Protein AF-C6PSC8-F1 (afdb_monomer)

Sequence (158 aa):
MHLFGEDKIKEGNRRIERVVILPGDALTMGLYKRTLDSLGVGEQMVLPFTEQGIELLMELGNRNIKEEAIKYLYGNDYGKTDWKYADYTIENGKQAIVLINNDGEKIVKIRQDQQVNQYNYSRKSSIAIICLENQKRTFEKEFPEIEIAIIPDEFIWK

Secondary structure (DSSP, 8-state):
-----------------PEEEEEE-HHHHHHHHHT----S-SEEEEEESSHHHHHHHHHHHHS-HHHHHHHHHHTT--B--SSTT-SEEEGGGEEEEE-TT-BHHHHHHHHHHHHHHHHTT-----EEEEEEGGGHHHHHHH-TTSEEEEE-GGGS--

Nearest PDB structures (foldseek):
  4k9z-assembly1_A  TM=5.307E-01  e=4.248E+00  Phocaeicola vulgatus ATCC 8482
  4rih-assembly1_B  TM=4.155E-01  e=4.248E+00  Streptomyces cyanogenus

Radius of gyration: 18.27 Å; Cα contacts (8 Å, |Δi|>4): 211; chains: 1; bounding box: 69×35×40 Å

pLDDT: mean 78.91, std 16.44, range [30.16, 96.44]

Solvent-accessible surface area (backbone atoms only — not comparable to full-atom values): 9365 Å² total; per-residue (Å²): 131,91,76,86,77,78,82,73,75,74,83,66,82,76,67,50,79,43,74,46,77,50,70,36,55,75,65,55,49,53,50,46,68,75,69,58,70,69,86,72,50,68,36,30,33,60,38,50,77,43,71,71,35,51,51,52,52,51,48,59,73,77,40,64,59,63,61,53,53,50,34,72,76,46,54,80,57,62,45,79,47,94,46,98,74,36,72,24,19,35,77,94,76,25,31,32,31,71,43,71,64,48,36,43,40,50,53,40,51,51,54,52,50,51,53,52,31,64,75,66,71,53,90,68,65,56,45,32,40,34,28,32,51,87,46,44,71,57,48,48,72,76,38,74,81,46,50,75,48,72,43,62,68,61,67,78,78,106

Mean predicted aligned error: 9.23 Å

Foldseek 3Di:
DDDDDPPPPPPPVPQAQDEAEAEDDPVVLVVCLVVQDAPRYNFYFYFYPDPVRVLLVVL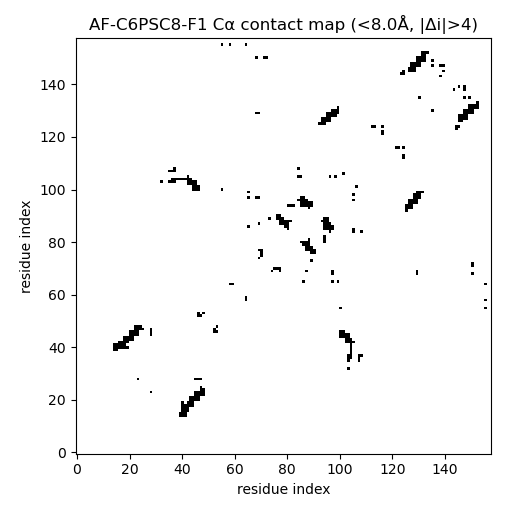VVVDVLVVVQCCVVQNPQWADAPDPLAPIQHPPRAGEHECARPGSNSVNVLVVQVVVCVVVVPQAHSYEYEYAPVCVVVCCVVPVRHHYHYDHPCSSVD

Organism: NCBI:txid536227

Structure (mmCIF, N/CA/C/O backbone):
data_AF-C6PSC8-F1
#
_entry.id   AF-C6PSC8-F1
#
loop_
_atom_site.group_PDB
_atom_site.id
_atom_site.type_symbol
_atom_site.label_atom_id
_atom_site.label_alt_id
_atom_site.label_comp_id
_atom_site.label_asym_id
_atom_site.label_entity_id
_atom_site.label_seq_id
_atom_site.pdbx_PDB_ins_code
_atom_site.Cartn_x
_atom_site.Cartn_y
_atom_site.Cartn_z
_atom_site.occupancy
_atom_site.B_iso_or_equiv
_atom_site.auth_seq_id
_atom_site.auth_comp_id
_atom_site.auth_asym_id
_atom_site.auth_atom_id
_atom_site.pdbx_PDB_model_num
ATOM 1 N N . MET A 1 1 ? -54.538 7.468 -17.444 1.00 36.00 1 MET A N 1
ATOM 2 C CA . MET A 1 1 ? -53.683 6.389 -17.978 1.00 36.00 1 MET A CA 1
ATOM 3 C C . MET A 1 1 ? -52.283 6.976 -18.120 1.00 36.00 1 MET A C 1
ATOM 5 O O . MET A 1 1 ? -52.137 7.959 -18.833 1.00 36.00 1 MET A O 1
ATOM 9 N N . HIS A 1 2 ? -51.352 6.494 -17.289 1.00 30.16 2 HIS A N 1
ATOM 10 C CA . HIS A 1 2 ? -49.978 6.982 -17.058 1.00 30.16 2 HIS A CA 1
ATOM 11 C C . HIS A 1 2 ? -49.230 7.315 -18.364 1.00 30.16 2 HIS A C 1
ATOM 13 O O . HIS A 1 2 ? -49.227 6.496 -19.274 1.00 30.16 2 HIS A O 1
ATOM 19 N N . LEU A 1 3 ? -48.810 8.564 -18.602 1.00 31.78 3 LEU A N 1
ATOM 20 C CA . LEU A 1 3 ? -47.610 9.274 -18.112 1.00 31.78 3 LEU A CA 1
ATOM 21 C C . LEU A 1 3 ? -46.291 8.558 -18.437 1.00 31.78 3 LEU A C 1
ATOM 23 O O . LEU A 1 3 ? -45.917 7.579 -17.798 1.00 31.78 3 LEU A O 1
ATOM 27 N N . PHE A 1 4 ? -45.624 9.124 -19.446 1.00 34.75 4 PHE A N 1
ATOM 28 C CA . PHE A 1 4 ? -44.255 8.889 -19.881 1.00 34.75 4 PHE A CA 1
ATOM 29 C C . PHE A 1 4 ? -43.305 8.838 -18.683 1.00 34.75 4 PHE A C 1
ATOM 31 O O . PHE A 1 4 ? -43.203 9.797 -17.918 1.00 34.75 4 PHE A O 1
ATOM 38 N N . GLY A 1 5 ? -42.643 7.693 -18.522 1.00 32.25 5 GLY A N 1
ATOM 39 C CA . GLY A 1 5 ? -41.593 7.508 -17.536 1.00 32.25 5 GLY A CA 1
ATOM 40 C C . GLY A 1 5 ? -40.399 8.371 -17.907 1.00 32.25 5 GLY A C 1
ATOM 41 O O . GLY A 1 5 ? -39.811 8.204 -18.971 1.00 32.25 5 GLY A O 1
ATOM 42 N N . GLU A 1 6 ? -40.082 9.307 -17.022 1.00 33.72 6 GLU A N 1
ATOM 43 C CA . GLU A 1 6 ? -38.819 10.022 -16.997 1.00 33.72 6 GLU A CA 1
ATOM 44 C C . GLU A 1 6 ? -37.674 9.003 -16.996 1.00 33.72 6 GLU A C 1
ATOM 46 O O . GLU A 1 6 ? -37.459 8.294 -16.006 1.00 33.72 6 GLU A O 1
ATOM 51 N N . ASP A 1 7 ? -36.911 8.957 -18.086 1.00 34.53 7 ASP A N 1
ATOM 52 C CA . ASP A 1 7 ? -35.555 8.428 -18.064 1.00 34.53 7 ASP A CA 1
ATOM 53 C C . ASP A 1 7 ? -34.732 9.330 -17.142 1.00 34.53 7 ASP A C 1
ATOM 55 O O . ASP A 1 7 ? -34.093 10.300 -17.556 1.00 34.53 7 ASP A O 1
ATOM 59 N N . LYS A 1 8 ? -34.765 9.025 -15.842 1.00 36.47 8 LYS A N 1
ATOM 60 C CA . LYS A 1 8 ? -33.776 9.520 -14.894 1.00 36.47 8 LYS A CA 1
ATOM 61 C C . LYS A 1 8 ? -32.442 8.918 -15.302 1.00 36.47 8 LYS A C 1
ATOM 63 O O . LYS A 1 8 ? -32.053 7.852 -14.824 1.00 36.47 8 LYS A O 1
ATOM 68 N N . ILE A 1 9 ? -31.733 9.632 -16.170 1.00 40.47 9 ILE A N 1
ATOM 69 C CA . ILE A 1 9 ? -30.284 9.549 -16.278 1.00 40.47 9 ILE A CA 1
ATOM 70 C C . ILE A 1 9 ? -29.780 9.790 -14.858 1.00 40.47 9 ILE A C 1
ATOM 72 O O . ILE A 1 9 ? -29.734 10.919 -14.373 1.00 40.47 9 ILE A O 1
ATOM 76 N N . LYS A 1 10 ? -29.479 8.707 -14.137 1.00 37.16 10 LYS A N 1
ATOM 77 C CA . LYS A 1 10 ? -28.677 8.800 -12.928 1.00 37.16 10 LYS A CA 1
ATOM 78 C C . LYS A 1 10 ? -27.360 9.396 -13.400 1.00 37.16 10 LYS A C 1
ATOM 80 O O . LYS A 1 10 ? -26.583 8.706 -14.058 1.00 37.16 10 LYS A O 1
ATOM 85 N N . GLU A 1 11 ? -27.126 10.665 -13.080 1.00 36.97 11 GLU A N 1
ATOM 86 C CA . GLU A 1 11 ? -25.790 11.247 -13.010 1.00 36.97 11 GLU A CA 1
ATOM 87 C C . GLU A 1 11 ? -25.020 10.463 -11.944 1.00 36.97 11 GLU A C 1
ATOM 89 O O . GLU A 1 11 ? -24.861 10.857 -10.791 1.00 36.97 11 GLU A O 1
ATOM 94 N N . GLY A 1 12 ? -24.605 9.255 -12.323 1.00 37.66 12 GLY A N 1
ATOM 95 C CA . GLY A 1 12 ? -23.582 8.516 -11.631 1.00 37.66 12 GLY A CA 1
ATOM 96 C C . GLY A 1 12 ? -22.352 9.388 -11.723 1.00 37.66 12 GLY A C 1
ATOM 97 O O . GLY A 1 12 ? -21.836 9.606 -12.814 1.00 37.66 12 GLY A O 1
ATOM 98 N N . ASN A 1 13 ? -21.966 9.930 -10.576 1.00 41.84 13 ASN A N 1
ATOM 99 C CA . ASN A 1 13 ? -20.706 10.585 -10.285 1.00 41.84 13 ASN A CA 1
ATOM 100 C C . ASN A 1 13 ? -19.564 9.814 -10.978 1.00 41.84 13 ASN A C 1
ATOM 102 O O . ASN A 1 13 ? -19.017 8.870 -10.408 1.00 41.84 13 ASN A O 1
ATOM 106 N N . ARG A 1 14 ? -19.272 10.143 -12.246 1.00 40.81 14 ARG A N 1
ATOM 107 C CA . ARG A 1 14 ? -18.224 9.509 -13.052 1.00 40.81 14 ARG A CA 1
ATOM 108 C C . ARG A 1 14 ? -16.904 10.028 -12.512 1.00 40.81 14 ARG A C 1
ATOM 110 O O . ARG A 1 14 ? -16.305 10.945 -13.071 1.00 40.81 14 ARG A O 1
ATOM 117 N N . ARG A 1 15 ? -16.481 9.468 -11.376 1.00 50.44 15 ARG A N 1
ATOM 118 C CA . ARG A 1 15 ? -15.101 9.578 -10.928 1.00 50.44 15 ARG A CA 1
ATOM 119 C C . ARG A 1 15 ? -14.237 9.115 -12.083 1.00 50.44 15 ARG A C 1
ATOM 121 O O . ARG A 1 15 ? -14.505 8.108 -12.730 1.00 50.44 15 ARG A O 1
ATOM 128 N N . ILE A 1 16 ? -13.249 9.932 -12.374 1.00 48.44 16 ILE A N 1
ATOM 129 C CA . ILE A 1 16 ? -12.281 9.678 -13.412 1.00 48.44 16 ILE A CA 1
ATOM 130 C C . ILE A 1 16 ? -11.481 8.440 -12.966 1.00 48.44 16 ILE A C 1
ATOM 132 O O . ILE A 1 16 ? -10.579 8.555 -12.143 1.00 48.44 16 ILE A O 1
ATOM 136 N N . GLU A 1 17 ? -11.811 7.256 -13.493 1.00 59.88 17 GLU A N 1
ATOM 137 C CA . GLU A 1 17 ? -11.036 6.005 -13.346 1.00 59.88 17 GLU A CA 1
ATOM 138 C C . GLU A 1 17 ? -9.733 6.070 -14.165 1.00 59.88 17 GLU A C 1
ATOM 140 O O . GLU A 1 17 ? -9.394 5.169 -14.925 1.00 59.88 17 GLU A O 1
ATOM 145 N N . ARG A 1 18 ? -9.019 7.196 -14.107 1.00 63.19 18 ARG A N 1
ATOM 146 C CA . ARG A 1 18 ? -7.735 7.336 -14.794 1.00 63.19 18 ARG A CA 1
ATOM 147 C C . ARG A 1 18 ? -6.633 6.879 -13.857 1.00 63.19 18 ARG A C 1
ATOM 149 O O . ARG A 1 18 ? -6.660 7.176 -12.665 1.00 63.19 18 ARG A O 1
ATOM 156 N N . VAL A 1 19 ? -5.665 6.192 -14.438 1.00 72.62 19 VAL A N 1
ATOM 157 C CA . VAL A 1 19 ? -4.367 5.937 -13.831 1.00 72.62 19 VAL A CA 1
ATOM 158 C C . VAL A 1 19 ? -3.424 7.021 -14.341 1.00 72.62 19 VAL A C 1
ATOM 160 O O . VAL A 1 19 ? -3.310 7.215 -15.553 1.00 72.62 19 VAL A O 1
ATOM 163 N N . VAL A 1 20 ? -2.779 7.758 -13.440 1.00 70.25 20 VAL A N 1
ATOM 164 C CA . VAL A 1 20 ? -1.724 8.716 -13.804 1.00 70.25 20 VAL A CA 1
ATOM 165 C C . VAL A 1 20 ? -0.379 8.088 -13.479 1.00 70.25 20 VAL A C 1
ATOM 167 O O . VAL A 1 20 ? -0.157 7.666 -12.348 1.00 70.25 20 VAL A O 1
ATOM 170 N N . ILE A 1 21 ? 0.516 8.039 -14.465 1.00 71.12 21 ILE A N 1
ATOM 171 C CA . ILE A 1 21 ? 1.881 7.537 -14.299 1.00 71.12 21 ILE A CA 1
ATOM 172 C C . ILE A 1 21 ? 2.826 8.724 -14.438 1.00 71.12 21 ILE A C 1
ATOM 174 O O . ILE A 1 21 ? 2.813 9.408 -15.463 1.00 71.12 21 ILE A O 1
ATOM 178 N N . LEU A 1 22 ? 3.632 8.970 -13.408 1.00 70.62 22 LEU A N 1
ATOM 179 C CA . LEU A 1 22 ? 4.630 10.039 -13.389 1.00 70.62 22 LEU A CA 1
ATOM 180 C C . LEU A 1 22 ? 6.041 9.434 -13.470 1.00 70.62 22 LEU A C 1
ATOM 182 O O . LEU A 1 22 ? 6.605 9.098 -12.425 1.00 70.62 22 LEU A O 1
ATOM 186 N N . PRO A 1 23 ? 6.607 9.276 -14.683 1.00 68.06 23 PRO A N 1
ATOM 187 C CA . PRO A 1 23 ? 7.995 8.873 -14.860 1.00 68.06 23 PRO A CA 1
ATOM 188 C C . PRO A 1 23 ? 8.927 10.053 -14.558 1.00 68.06 23 PRO A C 1
ATOM 190 O O . PRO A 1 23 ? 8.756 11.146 -15.100 1.00 68.06 23 PRO A O 1
ATOM 193 N N . GLY A 1 24 ? 9.926 9.846 -13.702 1.00 69.25 24 GLY A N 1
ATOM 194 C CA . GLY A 1 24 ? 10.895 10.887 -13.361 1.00 69.25 24 GLY A CA 1
ATOM 195 C C . GLY A 1 24 ? 12.180 10.338 -12.755 1.00 69.25 24 GLY A C 1
ATOM 196 O O . GLY A 1 24 ? 12.266 9.158 -12.411 1.00 69.25 24 GLY A O 1
ATOM 197 N N . ASP A 1 25 ? 13.184 11.204 -12.630 1.00 74.69 25 ASP A N 1
ATOM 198 C CA . ASP A 1 25 ? 14.399 10.896 -11.879 1.00 74.69 25 ASP A CA 1
ATOM 199 C C . ASP A 1 25 ? 14.145 10.930 -10.359 1.00 74.69 25 ASP A C 1
ATOM 201 O O . ASP A 1 25 ? 13.085 11.349 -9.880 1.00 74.69 25 ASP A O 1
ATOM 205 N N . ALA A 1 26 ? 15.132 10.496 -9.571 1.00 71.12 26 ALA A N 1
ATOM 206 C CA . ALA A 1 26 ? 15.010 10.427 -8.116 1.00 71.12 26 ALA A CA 1
ATOM 207 C C . ALA A 1 26 ? 14.675 11.784 -7.461 1.00 71.12 26 ALA A C 1
ATOM 209 O O . ALA A 1 26 ? 13.990 11.822 -6.434 1.00 71.12 26 ALA A O 1
ATOM 210 N N . LEU A 1 27 ? 15.126 12.900 -8.044 1.00 75.62 27 LEU A N 1
ATOM 211 C CA . LEU A 1 27 ? 14.879 14.243 -7.526 1.00 75.62 27 LEU A CA 1
ATOM 212 C C . LEU A 1 27 ? 13.444 14.685 -7.825 1.00 75.62 27 LEU A C 1
ATOM 214 O O . LEU A 1 27 ? 12.759 15.170 -6.920 1.00 75.62 27 LEU A O 1
ATOM 218 N N . THR A 1 28 ? 12.964 14.462 -9.049 1.00 70.38 28 THR A N 1
ATOM 219 C CA . THR A 1 28 ? 11.571 14.699 -9.444 1.00 70.38 28 THR A CA 1
ATOM 220 C C . THR A 1 28 ? 10.620 13.856 -8.599 1.00 70.38 28 THR A C 1
ATOM 222 O O . THR A 1 28 ? 9.687 14.394 -8.002 1.00 70.38 28 THR A O 1
ATOM 225 N N . MET A 1 29 ? 10.895 12.560 -8.446 1.00 72.12 29 MET A N 1
ATOM 226 C CA . MET A 1 29 ? 10.096 11.671 -7.598 1.00 72.12 29 MET A CA 1
ATOM 227 C C . MET A 1 29 ? 10.104 12.112 -6.129 1.00 72.12 29 MET A C 1
ATOM 229 O O . MET A 1 29 ? 9.066 12.093 -5.466 1.00 72.12 29 MET A O 1
ATOM 233 N N . GLY A 1 30 ? 11.259 12.542 -5.612 1.00 72.19 30 GLY A N 1
ATOM 234 C CA . GLY A 1 30 ? 11.383 13.072 -4.255 1.00 72.19 30 GLY A CA 1
ATOM 235 C C . GLY A 1 30 ? 10.584 14.361 -4.043 1.00 72.19 30 GLY A C 1
ATOM 236 O O . GLY A 1 30 ? 9.970 14.540 -2.990 1.00 72.19 30 GLY A O 1
ATOM 237 N N . LEU A 1 31 ? 10.547 15.249 -5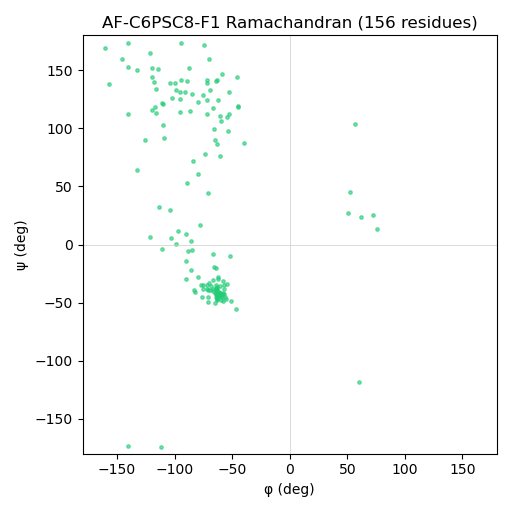.040 1.00 72.19 31 LEU A N 1
ATOM 238 C CA . LEU A 1 31 ? 9.717 16.451 -5.005 1.00 72.19 31 LEU A CA 1
ATOM 239 C C . LEU A 1 31 ? 8.229 16.089 -4.989 1.00 72.19 31 LEU A C 1
ATOM 241 O O . LEU A 1 31 ? 7.530 16.520 -4.075 1.00 72.19 31 LEU A O 1
ATOM 245 N N . TYR A 1 32 ? 7.791 15.224 -5.909 1.00 70.75 32 TYR A N 1
ATOM 246 C CA . TYR A 1 32 ? 6.403 14.765 -5.982 1.00 70.75 32 TYR A CA 1
ATOM 247 C C . TYR A 1 32 ? 5.929 14.121 -4.684 1.00 70.75 32 TYR A C 1
ATOM 249 O O . TYR A 1 32 ? 4.833 14.427 -4.238 1.00 70.75 32 TYR A O 1
ATOM 257 N N . LYS A 1 33 ? 6.742 13.278 -4.034 1.00 70.75 33 LYS A N 1
ATOM 258 C CA . LYS A 1 33 ? 6.370 12.648 -2.753 1.00 70.75 33 LYS A CA 1
ATOM 259 C C . LYS A 1 33 ? 6.175 13.660 -1.616 1.00 70.75 33 LYS A C 1
ATOM 261 O O . LYS A 1 33 ? 5.318 13.446 -0.752 1.00 70.75 33 LYS A O 1
ATOM 266 N N . ARG A 1 34 ? 6.961 14.745 -1.603 1.00 73.38 34 ARG A N 1
ATOM 267 C CA . ARG A 1 34 ? 6.872 15.816 -0.590 1.00 73.38 34 ARG A CA 1
ATOM 268 C C . ARG A 1 34 ? 5.677 16.733 -0.812 1.00 73.38 34 ARG A C 1
ATOM 270 O O . ARG A 1 34 ? 5.059 17.144 0.160 1.00 73.38 34 ARG A O 1
ATOM 277 N N . THR A 1 35 ? 5.360 17.039 -2.065 1.00 77.50 35 THR A N 1
ATOM 278 C CA . THR A 1 35 ? 4.231 17.898 -2.455 1.00 77.50 35 THR A CA 1
ATOM 279 C C . THR A 1 35 ? 3.063 17.069 -2.989 1.00 77.50 35 THR A C 1
ATOM 281 O O . THR A 1 35 ? 2.368 17.494 -3.908 1.00 77.50 35 THR A O 1
ATOM 284 N N . LEU A 1 36 ? 2.926 15.833 -2.502 1.00 81.94 36 LEU A N 1
ATOM 285 C CA . LEU A 1 36 ? 1.965 14.881 -3.036 1.00 81.94 36 LEU A CA 1
ATOM 286 C C . LEU A 1 36 ? 0.557 15.310 -2.634 1.00 81.94 36 LEU A C 1
ATOM 288 O O . LEU A 1 36 ? 0.202 15.219 -1.459 1.00 81.94 36 LEU A O 1
ATOM 292 N N . ASP A 1 37 ? -0.224 15.719 -3.626 1.00 81.88 37 ASP A N 1
ATOM 293 C CA . ASP A 1 37 ? -1.633 16.063 -3.488 1.00 81.88 37 ASP A CA 1
ATOM 294 C C . ASP A 1 37 ? -2.507 15.077 -4.266 1.00 81.88 37 ASP A C 1
ATOM 296 O O . ASP A 1 37 ? -2.096 14.509 -5.278 1.00 81.88 37 ASP A O 1
ATOM 300 N N . SER A 1 38 ? -3.730 14.882 -3.772 1.00 81.75 38 SER A N 1
ATOM 301 C CA . SER A 1 38 ? -4.750 14.048 -4.413 1.00 81.75 38 SER A CA 1
ATOM 302 C C . SER A 1 38 ? -5.277 14.761 -5.659 1.00 81.75 38 SER A C 1
ATOM 304 O O . SER A 1 38 ? -5.779 15.882 -5.568 1.00 81.75 38 SER A O 1
ATOM 306 N N . LEU A 1 39 ? -5.200 14.099 -6.811 1.00 81.31 39 LEU A N 1
ATOM 307 C CA . LEU A 1 39 ? -5.772 14.546 -8.083 1.00 81.31 39 LEU A CA 1
ATOM 308 C C . LEU A 1 39 ? -7.226 14.078 -8.264 1.00 81.31 39 LEU A C 1
ATOM 310 O O . LEU A 1 39 ? -7.890 14.455 -9.231 1.00 81.31 39 LEU A O 1
ATOM 314 N N . GLY A 1 40 ? -7.736 13.261 -7.339 1.00 77.81 40 GLY A N 1
ATOM 315 C CA . GLY A 1 40 ? -9.081 12.697 -7.396 1.00 77.81 40 GLY A CA 1
ATOM 316 C C . GLY A 1 40 ? -9.227 11.606 -8.456 1.00 77.81 40 GLY A C 1
ATOM 317 O O . GLY A 1 40 ? -10.337 11.391 -8.953 1.00 77.81 40 GLY A O 1
ATOM 318 N N . VAL A 1 41 ? -8.123 10.945 -8.808 1.00 78.81 41 VAL A N 1
ATOM 319 C CA . VAL A 1 41 ? -8.088 9.852 -9.786 1.00 78.81 41 VAL A CA 1
ATOM 320 C C . VAL A 1 41 ? -8.187 8.485 -9.101 1.00 78.81 41 VAL A C 1
ATOM 322 O O . VAL A 1 41 ? -8.221 8.398 -7.872 1.00 78.81 41 VAL A O 1
ATOM 325 N N . GLY A 1 42 ? -8.306 7.416 -9.892 1.00 77.44 42 GLY A N 1
ATOM 326 C CA . GLY A 1 42 ? -8.384 6.055 -9.356 1.00 77.44 42 GLY A CA 1
ATOM 327 C C . GLY A 1 42 ? -7.064 5.596 -8.742 1.00 77.44 42 GLY A C 1
ATOM 328 O O . GLY A 1 42 ? -7.070 4.956 -7.697 1.00 77.44 42 GLY A O 1
ATOM 329 N N . GLU A 1 43 ? -5.952 5.955 -9.384 1.00 80.81 43 GLU A N 1
ATOM 330 C CA . GLU A 1 43 ? -4.603 5.568 -8.977 1.00 80.81 43 GLU A CA 1
ATOM 331 C C . GLU A 1 43 ? -3.574 6.564 -9.534 1.00 80.81 43 GLU A C 1
ATOM 333 O O . GLU A 1 43 ? -3.667 7.003 -10.688 1.00 80.81 43 GLU A O 1
ATOM 338 N N . GLN A 1 44 ? -2.585 6.928 -8.718 1.00 85.00 44 GLN A N 1
ATOM 339 C CA . GLN A 1 44 ? -1.508 7.849 -9.089 1.00 85.00 44 GLN A CA 1
ATOM 340 C C . GLN A 1 44 ? -0.152 7.190 -8.839 1.00 85.00 44 GLN A C 1
ATOM 342 O O . GLN A 1 44 ? 0.429 7.310 -7.765 1.00 85.00 44 GLN A O 1
ATOM 347 N N . MET A 1 45 ? 0.381 6.494 -9.838 1.00 80.69 45 MET A N 1
ATOM 348 C CA . MET A 1 45 ? 1.652 5.786 -9.708 1.00 80.69 45 MET A CA 1
ATOM 349 C C . MET A 1 45 ? 2.834 6.714 -9.971 1.00 80.69 45 MET A C 1
ATOM 351 O O . MET A 1 45 ? 2.915 7.391 -11.000 1.00 80.69 45 MET A O 1
ATOM 355 N N . VAL A 1 46 ? 3.792 6.698 -9.048 1.00 75.00 46 VAL A N 1
ATOM 356 C CA . VAL A 1 46 ? 5.077 7.385 -9.199 1.00 75.00 46 VAL A CA 1
ATOM 357 C C . VAL A 1 46 ? 6.153 6.322 -9.368 1.00 75.00 46 VAL A C 1
ATOM 359 O O . VAL A 1 46 ? 6.556 5.678 -8.397 1.00 75.00 46 VAL A O 1
ATOM 362 N N . LEU A 1 47 ? 6.602 6.134 -10.607 1.00 74.19 47 LEU A N 1
ATOM 363 C CA . LEU A 1 47 ? 7.551 5.090 -10.985 1.00 74.19 47 LEU A CA 1
ATOM 364 C C . LEU A 1 47 ? 8.839 5.722 -11.525 1.00 74.19 47 LEU A C 1
ATOM 366 O O . LEU A 1 47 ? 8.772 6.714 -12.254 1.00 74.19 47 LEU A O 1
ATOM 370 N N . PRO A 1 48 ? 10.018 5.172 -11.189 1.00 68.75 48 PRO A N 1
ATOM 371 C CA . PRO A 1 48 ? 11.251 5.614 -11.821 1.00 68.75 48 PRO A CA 1
ATOM 372 C C . PRO A 1 48 ? 11.199 5.276 -13.314 1.00 68.75 48 PRO A C 1
ATOM 374 O O . PRO A 1 48 ? 10.736 4.199 -13.689 1.00 68.75 48 PRO A O 1
ATOM 377 N N . PHE A 1 49 ? 11.691 6.170 -14.177 1.00 75.56 49 PHE A N 1
ATOM 378 C CA . PHE A 1 49 ? 11.814 5.873 -15.611 1.00 75.56 49 PHE A CA 1
ATOM 379 C C . PHE A 1 49 ? 13.064 5.030 -15.891 1.00 75.56 49 PHE A C 1
ATOM 381 O O . PHE A 1 49 ? 14.003 5.453 -16.562 1.00 75.56 49 PHE A O 1
ATOM 388 N N . THR A 1 50 ? 13.091 3.847 -15.290 1.00 78.50 50 THR A N 1
ATOM 389 C CA . THR A 1 50 ? 14.130 2.825 -15.426 1.00 78.50 50 THR A CA 1
ATOM 390 C C . THR A 1 50 ? 13.499 1.540 -15.951 1.00 78.50 50 THR A C 1
ATOM 392 O O . THR A 1 50 ? 12.281 1.383 -15.892 1.00 78.50 50 THR A O 1
ATOM 395 N N . GLU A 1 51 ? 14.319 0.606 -16.437 1.00 79.44 51 GLU A N 1
ATOM 396 C CA . GLU A 1 51 ? 13.864 -0.720 -16.887 1.00 79.44 51 GLU A CA 1
ATOM 397 C C . GLU A 1 51 ? 12.995 -1.404 -15.821 1.00 79.44 51 GLU A C 1
ATOM 399 O O . GLU A 1 51 ? 11.846 -1.732 -16.085 1.00 79.44 51 GLU A O 1
ATOM 404 N N . GLN A 1 52 ? 13.464 -1.420 -14.572 1.00 75.38 52 GLN A N 1
ATOM 405 C CA . GLN A 1 52 ? 12.728 -1.939 -13.411 1.00 75.38 52 GLN A CA 1
ATOM 406 C C . GLN A 1 52 ? 11.361 -1.263 -13.197 1.00 75.38 52 GLN A C 1
ATOM 408 O O . GLN A 1 52 ? 10.392 -1.909 -12.806 1.00 75.38 52 GLN A O 1
ATOM 413 N N . GLY A 1 53 ? 11.260 0.051 -13.428 1.00 76.50 53 GLY A N 1
ATOM 414 C CA . GLY A 1 53 ? 9.994 0.775 -13.304 1.00 76.50 53 GLY A CA 1
ATOM 415 C C . GLY A 1 53 ? 9.011 0.452 -14.432 1.00 76.50 53 GLY A C 1
ATOM 416 O O . GLY A 1 53 ? 7.805 0.389 -14.193 1.00 76.50 53 GLY A O 1
ATOM 417 N N . ILE A 1 54 ? 9.518 0.215 -15.645 1.00 79.88 54 ILE A N 1
ATOM 418 C CA . ILE A 1 54 ? 8.721 -0.208 -16.805 1.00 79.88 54 ILE A CA 1
ATOM 419 C C . ILE A 1 54 ? 8.249 -1.653 -16.628 1.00 79.88 54 ILE A C 1
ATOM 421 O O . ILE A 1 54 ? 7.071 -1.930 -16.838 1.00 79.88 54 ILE A O 1
ATOM 425 N N . GLU A 1 55 ? 9.127 -2.556 -16.196 1.00 82.06 55 GLU A N 1
ATOM 426 C CA . GLU A 1 55 ? 8.778 -3.952 -15.910 1.00 82.06 55 GLU A CA 1
ATOM 427 C C . GLU A 1 55 ? 7.707 -4.042 -14.819 1.00 82.06 55 GLU A C 1
ATOM 429 O O . GLU A 1 55 ? 6.706 -4.730 -14.998 1.00 82.06 55 GLU A O 1
ATOM 434 N N . LEU A 1 56 ? 7.837 -3.263 -13.738 1.00 78.50 56 LEU A N 1
ATOM 435 C CA . LEU A 1 56 ? 6.809 -3.183 -12.698 1.00 78.50 56 LEU A CA 1
ATOM 436 C C . LEU A 1 56 ? 5.454 -2.733 -13.267 1.00 78.50 56 LEU A C 1
ATOM 438 O O . LEU A 1 56 ? 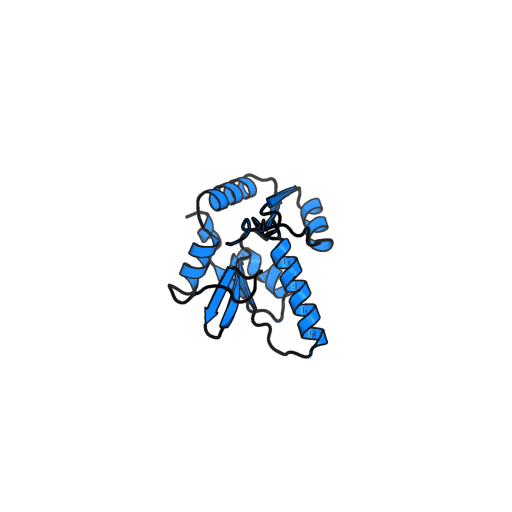4.414 -3.276 -12.898 1.00 78.50 56 LEU A O 1
ATOM 442 N N . LEU A 1 57 ? 5.450 -1.751 -14.173 1.00 81.25 57 LEU A N 1
ATOM 443 C CA . LEU A 1 57 ? 4.225 -1.305 -14.837 1.00 81.25 57 LEU A CA 1
ATOM 444 C C . LEU A 1 57 ? 3.606 -2.418 -15.694 1.00 81.25 57 LEU A C 1
ATOM 446 O O . LEU A 1 57 ? 2.385 -2.581 -15.690 1.00 81.25 57 LEU A O 1
ATOM 450 N N . MET A 1 58 ? 4.431 -3.170 -16.423 1.00 82.56 58 MET A N 1
ATOM 451 C CA . MET A 1 58 ? 3.974 -4.299 -17.233 1.00 82.56 58 MET A CA 1
ATOM 452 C C . MET A 1 58 ? 3.360 -5.396 -16.362 1.00 82.56 58 MET A C 1
ATOM 454 O O . MET A 1 58 ? 2.255 -5.850 -16.658 1.00 82.56 58 MET A O 1
ATOM 458 N N . GLU A 1 59 ? 4.011 -5.761 -15.258 1.00 84.25 59 GLU A N 1
ATOM 459 C CA . GLU A 1 59 ? 3.488 -6.759 -14.320 1.00 84.25 59 GLU A CA 1
ATOM 460 C C . GLU A 1 59 ? 2.156 -6.322 -13.700 1.00 84.25 59 GLU A C 1
ATOM 462 O O . GLU A 1 59 ? 1.209 -7.108 -13.651 1.00 84.25 59 GLU A O 1
ATOM 467 N N . LEU A 1 60 ? 2.022 -5.047 -13.318 1.00 81.81 60 LEU A N 1
ATOM 468 C CA . LEU A 1 60 ? 0.756 -4.487 -12.823 1.00 81.81 60 LEU A CA 1
ATOM 469 C C . LEU A 1 60 ? -0.371 -4.526 -13.868 1.00 81.81 60 LEU A C 1
ATOM 471 O O . LEU A 1 60 ? -1.542 -4.578 -13.499 1.00 81.81 60 LEU A O 1
ATOM 475 N N . GLY A 1 61 ? -0.033 -4.480 -15.159 1.00 80.25 61 GLY A N 1
ATOM 476 C CA . GLY A 1 61 ? -0.993 -4.623 -16.255 1.00 80.25 61 GLY A CA 1
ATOM 477 C C . GLY A 1 61 ? -1.376 -6.076 -16.552 1.00 80.25 61 GLY A C 1
ATOM 478 O O . GLY A 1 61 ? -2.485 -6.330 -17.023 1.00 80.25 61 GLY A O 1
ATOM 479 N N . ASN A 1 62 ? -0.482 -7.025 -16.268 1.00 85.56 62 ASN A N 1
ATOM 480 C CA . ASN A 1 62 ? -0.671 -8.445 -16.567 1.00 85.56 62 ASN A CA 1
ATOM 481 C C . ASN A 1 62 ? -1.346 -9.216 -15.425 1.00 85.56 62 ASN A C 1
ATOM 483 O O . ASN A 1 62 ? -2.035 -10.208 -15.672 1.00 85.56 62 ASN A O 1
ATOM 487 N N . ARG A 1 63 ? -1.135 -8.785 -14.179 1.00 87.44 63 ARG A N 1
ATOM 488 C CA . ARG A 1 63 ? -1.520 -9.515 -12.967 1.00 87.44 63 ARG A CA 1
ATOM 489 C C . ARG A 1 63 ? -2.233 -8.617 -11.975 1.00 87.44 63 ARG A C 1
ATOM 491 O O . ARG A 1 63 ? -1.935 -7.432 -11.841 1.00 87.44 63 ARG A O 1
ATOM 498 N N . ASN A 1 64 ? -3.126 -9.210 -11.188 1.00 88.44 64 ASN A N 1
ATOM 499 C CA . ASN A 1 64 ? -3.727 -8.510 -10.060 1.00 88.44 64 ASN A CA 1
ATOM 500 C C . ASN A 1 64 ? -2.809 -8.606 -8.836 1.00 88.44 64 ASN A C 1
ATOM 502 O O . ASN A 1 64 ? -3.113 -9.306 -7.870 1.00 88.44 64 ASN A O 1
ATOM 506 N N . ILE A 1 65 ? -1.681 -7.890 -8.874 1.00 88.75 65 ILE A N 1
ATOM 507 C CA . ILE A 1 65 ? -0.654 -7.933 -7.820 1.00 88.75 65 ILE A CA 1
ATOM 508 C C . ILE A 1 65 ? -1.251 -7.620 -6.438 1.00 88.75 65 ILE A C 1
ATOM 510 O O . ILE A 1 65 ? -0.841 -8.206 -5.439 1.00 88.75 65 ILE A O 1
ATOM 514 N N . LYS A 1 66 ? -2.258 -6.739 -6.370 1.00 90.25 66 LYS A N 1
ATOM 515 C CA . LYS A 1 66 ? -2.953 -6.392 -5.119 1.00 90.25 66 LYS A CA 1
ATOM 516 C C . LYS A 1 66 ? -3.690 -7.598 -4.530 1.00 90.25 66 LYS A C 1
ATOM 518 O O . LYS A 1 66 ? -3.566 -7.867 -3.336 1.00 90.25 66 LYS A O 1
ATOM 523 N N . GLU A 1 67 ? -4.411 -8.342 -5.365 1.00 92.38 67 GLU A N 1
ATOM 524 C CA . GLU A 1 67 ? -5.132 -9.546 -4.941 1.00 92.38 67 GLU A CA 1
ATOM 525 C C . GLU A 1 67 ? -4.186 -10.702 -4.610 1.00 92.38 67 GLU A C 1
ATOM 527 O O . GLU A 1 67 ? -4.398 -11.448 -3.657 1.00 92.38 67 GLU A O 1
ATOM 532 N N . GLU A 1 68 ? -3.120 -10.861 -5.382 1.00 93.56 68 GLU A N 1
ATOM 533 C CA . GLU A 1 68 ? -2.117 -11.884 -5.104 1.00 93.56 68 GLU A CA 1
ATOM 534 C C . GLU A 1 68 ? -1.397 -11.604 -3.778 1.00 93.56 68 GLU A C 1
ATOM 536 O O . GLU A 1 68 ? -1.208 -12.521 -2.979 1.00 93.56 68 GLU A O 1
ATOM 541 N N . ALA A 1 69 ? -1.048 -10.343 -3.507 1.00 93.38 69 ALA A N 1
ATOM 542 C CA . ALA A 1 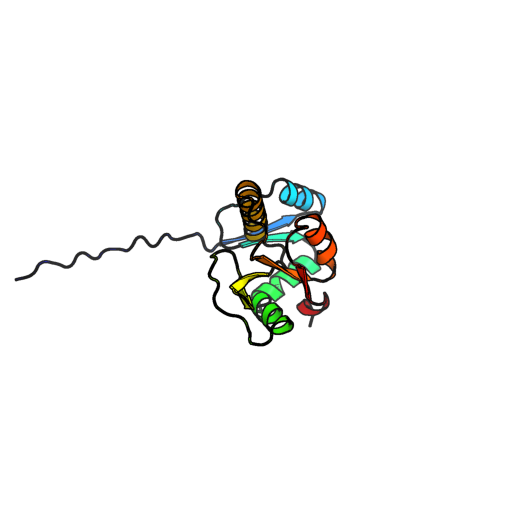69 ? -0.403 -9.931 -2.264 1.00 93.38 69 ALA A CA 1
ATOM 543 C C . ALA A 1 69 ? -1.298 -10.161 -1.039 1.00 93.38 69 ALA A C 1
ATOM 545 O O . ALA A 1 69 ? -0.827 -10.675 -0.022 1.00 93.38 69 ALA A O 1
ATOM 546 N N . ILE A 1 70 ? -2.593 -9.824 -1.126 1.00 94.56 70 ILE A N 1
ATOM 547 C CA . ILE A 1 70 ? -3.516 -10.068 -0.009 1.00 94.56 70 ILE A CA 1
ATOM 548 C C . ILE A 1 70 ? -3.715 -11.570 0.224 1.00 94.56 70 ILE A C 1
ATOM 550 O O . ILE A 1 70 ? -3.679 -12.011 1.371 1.00 94.56 70 ILE A O 1
ATOM 554 N N . LYS A 1 71 ? -3.823 -12.372 -0.846 1.00 94.25 71 LYS A N 1
ATOM 555 C CA . LYS A 1 71 ? -3.914 -13.838 -0.747 1.00 94.25 71 LYS A CA 1
ATOM 556 C C . LYS A 1 71 ? -2.667 -14.459 -0.141 1.00 94.25 71 LYS A C 1
ATOM 558 O O . LYS A 1 71 ? -2.768 -15.412 0.624 1.00 94.25 71 LYS A O 1
ATOM 563 N N . TYR A 1 72 ? -1.494 -13.934 -0.478 1.00 94.50 72 TYR A N 1
ATOM 564 C CA . TYR A 1 72 ? -0.236 -14.410 0.082 1.00 94.50 72 TYR A CA 1
ATOM 565 C C . TYR A 1 72 ? -0.190 -14.239 1.606 1.00 94.50 72 TYR A C 1
ATOM 567 O O . TYR A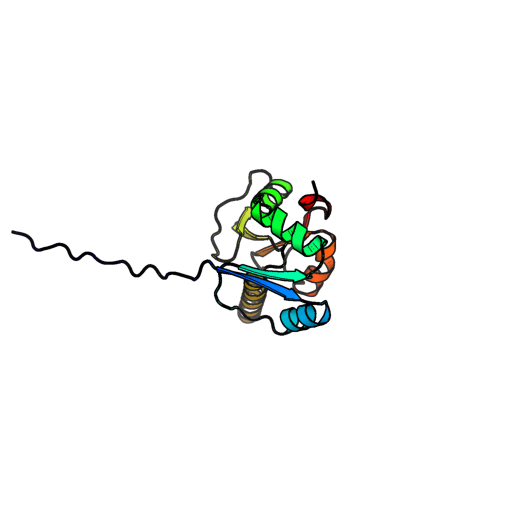 1 72 ? 0.259 -15.141 2.308 1.00 94.50 72 TYR A O 1
ATOM 575 N N . LEU A 1 73 ? -0.676 -13.105 2.116 1.00 94.50 73 LEU A N 1
ATOM 576 C CA . LEU A 1 73 ? -0.641 -12.795 3.547 1.00 94.50 73 LEU A CA 1
ATOM 577 C C . LEU A 1 73 ? -1.783 -13.432 4.343 1.00 94.50 73 LEU A C 1
ATOM 579 O O . LEU A 1 73 ? -1.559 -13.897 5.458 1.00 94.50 73 LEU A O 1
ATOM 583 N N . TYR A 1 74 ? -2.993 -13.438 3.787 1.00 93.12 74 TYR A N 1
ATOM 584 C CA . TYR A 1 74 ? -4.219 -13.765 4.523 1.00 93.12 74 TYR A CA 1
ATOM 585 C C . TYR A 1 74 ? -4.986 -14.954 3.927 1.00 93.12 74 TYR A C 1
ATOM 587 O O . TYR A 1 74 ? -6.099 -15.251 4.350 1.00 93.12 74 TYR A O 1
ATOM 595 N N . GLY A 1 75 ? -4.439 -15.648 2.927 1.00 91.31 75 GLY A N 1
ATOM 596 C CA . GLY A 1 75 ? -5.128 -16.758 2.271 1.00 91.31 75 GLY A CA 1
ATOM 597 C C . GLY A 1 75 ? -6.443 -16.304 1.633 1.00 91.31 75 GLY A C 1
ATOM 598 O O . GLY A 1 75 ? -6.447 -15.462 0.741 1.00 91.31 75 GLY A O 1
ATOM 599 N N . ASN A 1 76 ? -7.564 -16.862 2.090 1.00 90.25 76 ASN A N 1
ATOM 600 C CA . ASN A 1 76 ? -8.905 -16.462 1.643 1.00 90.25 76 ASN A CA 1
ATOM 601 C C . ASN A 1 76 ? -9.638 -15.579 2.668 1.00 90.25 76 ASN A C 1
ATOM 603 O O . ASN A 1 76 ? -10.803 -15.245 2.455 1.00 90.25 76 ASN A O 1
ATOM 607 N N . ASP A 1 77 ? -8.971 -15.182 3.754 1.00 90.25 77 ASP A N 1
ATOM 608 C CA . ASP A 1 77 ? -9.562 -14.432 4.865 1.00 90.25 77 ASP A CA 1
ATOM 609 C C . ASP A 1 77 ? -9.479 -12.916 4.622 1.00 90.25 77 ASP A C 1
ATOM 611 O O . ASP A 1 77 ? -8.980 -12.133 5.432 1.00 90.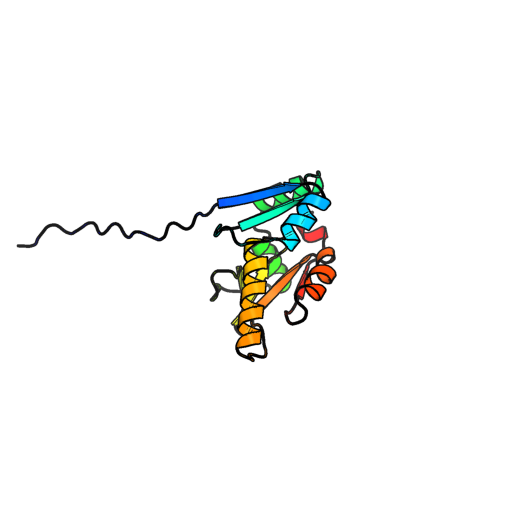25 77 ASP A O 1
ATOM 615 N N . TYR A 1 78 ? -9.980 -12.490 3.462 1.00 92.50 78 TYR A N 1
ATOM 616 C CA . TYR A 1 78 ? -10.130 -11.087 3.090 1.00 92.50 78 TYR A CA 1
ATOM 617 C C . TYR A 1 78 ? -11.449 -10.870 2.338 1.00 92.50 78 TYR A C 1
ATOM 619 O O . TYR A 1 78 ? -11.998 -11.767 1.698 1.00 92.50 78 TYR A O 1
ATOM 627 N N . GLY A 1 79 ? -11.989 -9.659 2.426 1.00 90.88 79 GLY A N 1
ATOM 628 C CA . GLY A 1 79 ? -13.312 -9.329 1.914 1.00 90.88 79 GLY A CA 1
ATOM 629 C C . GLY A 1 79 ? -13.387 -7.964 1.251 1.00 90.88 79 GLY A C 1
ATOM 630 O O . GLY A 1 79 ? -12.389 -7.263 1.060 1.00 90.88 79 GLY A O 1
ATOM 631 N N . LYS A 1 80 ? -14.616 -7.580 0.898 1.00 88.75 80 LYS A N 1
ATOM 632 C CA . LYS A 1 80 ? -14.901 -6.253 0.353 1.00 88.75 80 LYS A CA 1
ATOM 633 C C . LYS A 1 80 ? -14.575 -5.176 1.379 1.00 88.75 80 LYS A C 1
ATOM 635 O O . LYS A 1 80 ? -14.831 -5.343 2.569 1.00 88.75 80 LYS A O 1
ATOM 640 N N . THR A 1 81 ? -14.032 -4.075 0.880 1.00 88.38 81 THR A N 1
ATOM 641 C CA . THR A 1 81 ? -13.684 -2.922 1.699 1.00 88.38 81 THR A CA 1
ATOM 642 C C . THR A 1 81 ? -14.918 -2.158 2.189 1.00 88.38 81 THR A C 1
ATOM 644 O O . THR A 1 81 ? -15.878 -1.968 1.437 1.00 88.38 81 THR A O 1
ATOM 647 N N . ASP A 1 82 ? -14.855 -1.674 3.430 1.00 83.06 82 ASP A N 1
ATOM 648 C CA . ASP A 1 82 ? -15.815 -0.716 3.996 1.00 83.06 82 ASP A CA 1
ATOM 649 C C . ASP A 1 82 ? -15.376 0.740 3.757 1.00 83.06 82 ASP A C 1
ATOM 651 O O . ASP A 1 82 ? -16.160 1.684 3.898 1.00 83.06 82 ASP A O 1
ATOM 655 N N . TRP A 1 83 ? -14.118 0.941 3.357 1.00 83.81 83 TRP A N 1
ATOM 656 C CA . TRP A 1 83 ? -13.538 2.242 3.077 1.00 83.81 83 TRP A CA 1
ATOM 657 C C . TRP A 1 83 ? -13.077 2.331 1.626 1.00 83.81 83 TRP A C 1
ATOM 659 O O . TRP A 1 83 ? -12.125 1.691 1.218 1.00 83.81 83 TRP A O 1
ATOM 669 N N . LYS A 1 84 ? -13.693 3.218 0.841 1.00 81.50 84 LYS A N 1
ATOM 670 C CA . LYS A 1 84 ? -13.465 3.367 -0.614 1.00 81.50 84 LYS A CA 1
ATOM 671 C C . LYS A 1 84 ? -12.013 3.538 -1.106 1.00 81.50 84 LYS A C 1
ATOM 673 O O . LYS A 1 84 ? -11.817 3.602 -2.314 1.00 81.50 84 LYS A O 1
ATOM 678 N N . TYR A 1 85 ? -11.046 3.744 -0.216 1.00 84.56 85 TYR A N 1
ATOM 679 C CA . TYR A 1 85 ? -9.627 3.902 -0.551 1.00 84.56 85 TYR A CA 1
ATOM 680 C C . TYR A 1 85 ? -8.763 2.721 -0.088 1.00 84.56 85 TYR A C 1
ATOM 682 O O . TYR A 1 85 ? -7.569 2.702 -0.375 1.00 84.56 85 TYR A O 1
ATOM 690 N N . ALA A 1 86 ? -9.357 1.752 0.609 1.00 90.00 86 ALA A N 1
ATOM 691 C CA . ALA A 1 86 ? -8.742 0.471 0.889 1.00 90.00 86 ALA A CA 1
ATOM 692 C C . ALA A 1 86 ? -9.012 -0.527 -0.233 1.00 90.00 86 ALA A C 1
ATOM 694 O O . ALA A 1 86 ? -10.001 -0.433 -0.958 1.00 90.00 86 ALA A O 1
ATOM 695 N N . ASP A 1 87 ? -8.087 -1.468 -0.386 1.00 91.81 87 ASP A N 1
ATOM 696 C CA . ASP A 1 87 ? -8.196 -2.529 -1.380 1.00 91.81 87 ASP A CA 1
ATOM 697 C C . ASP A 1 87 ? -9.060 -3.672 -0.844 1.00 91.81 87 ASP A C 1
ATOM 699 O O . ASP A 1 87 ? -9.896 -4.214 -1.566 1.00 91.81 87 ASP A O 1
ATOM 703 N N . TYR A 1 88 ? -8.904 -3.994 0.444 1.00 94.38 88 TYR A N 1
ATOM 704 C CA . TYR A 1 88 ? -9.575 -5.123 1.084 1.00 94.38 88 TYR A CA 1
ATOM 705 C C . TYR A 1 88 ? -9.930 -4.824 2.540 1.00 94.38 88 TYR A C 1
ATOM 707 O O . TYR A 1 88 ? -9.318 -3.972 3.183 1.00 94.38 88 TYR A O 1
ATOM 715 N N . THR A 1 89 ? -10.888 -5.573 3.076 1.00 93.69 89 THR A N 1
ATOM 716 C CA . THR A 1 89 ? -11.062 -5.730 4.527 1.00 93.69 89 THR A CA 1
ATOM 717 C C . THR A 1 89 ? -10.411 -7.045 4.949 1.00 93.69 89 THR A C 1
ATOM 719 O O . THR A 1 89 ? -10.649 -8.065 4.308 1.00 93.69 89 THR A O 1
ATOM 722 N N . ILE A 1 90 ? -9.610 -7.033 6.010 1.00 92.38 90 ILE A N 1
ATOM 723 C CA . ILE A 1 90 ? -8.995 -8.214 6.639 1.00 92.38 90 ILE A CA 1
ATOM 724 C C . ILE A 1 90 ? -9.607 -8.445 8.030 1.00 92.38 90 ILE A C 1
ATOM 726 O O . ILE A 1 90 ? -10.561 -7.765 8.426 1.00 92.38 90 ILE A O 1
ATOM 730 N N . GLU A 1 91 ? -9.074 -9.415 8.776 1.00 85.38 91 GLU A N 1
ATOM 731 C CA . GLU A 1 91 ? -9.563 -9.779 10.107 1.00 85.38 91 GLU A CA 1
ATOM 732 C C . GLU A 1 91 ? -9.832 -8.571 11.022 1.00 85.38 91 GLU A C 1
ATOM 734 O O . GLU A 1 91 ? -9.121 -7.561 11.025 1.00 85.38 91 GLU A O 1
ATOM 739 N N . ASN A 1 92 ? -10.881 -8.698 11.841 1.00 81.44 92 ASN A N 1
ATOM 740 C CA . ASN A 1 92 ? -11.337 -7.677 12.790 1.00 81.44 92 ASN A CA 1
ATOM 741 C C . ASN A 1 92 ? -11.787 -6.348 12.146 1.00 81.44 92 ASN A C 1
ATOM 743 O O . ASN A 1 92 ? -11.777 -5.309 12.807 1.00 81.44 92 ASN A O 1
ATOM 747 N N . GLY A 1 93 ? -12.196 -6.370 10.870 1.00 84.31 93 GLY A N 1
ATOM 748 C CA . GLY A 1 93 ? -12.721 -5.194 10.160 1.00 84.31 93 GLY A CA 1
ATOM 749 C C . GLY A 1 93 ? -11.641 -4.193 9.744 1.00 84.31 93 GLY A C 1
ATOM 750 O O . GLY A 1 93 ? -11.946 -3.054 9.376 1.00 84.31 93 GLY A O 1
ATOM 751 N N . LYS A 1 94 ? -10.369 -4.596 9.814 1.00 90.06 94 LYS A N 1
ATOM 752 C CA . LYS A 1 94 ? -9.240 -3.749 9.444 1.00 90.06 94 LYS A CA 1
ATOM 753 C C . LYS A 1 94 ? -9.193 -3.575 7.924 1.00 90.06 94 LYS A C 1
ATOM 755 O O . LYS A 1 94 ? -9.439 -4.508 7.174 1.00 90.06 94 LYS A O 1
ATOM 760 N N . GLN A 1 95 ? -8.896 -2.370 7.469 1.00 93.12 95 GLN A N 1
ATOM 761 C CA . GLN A 1 95 ? -8.861 -1.972 6.069 1.00 93.12 95 GLN A CA 1
ATOM 762 C C . GLN A 1 95 ? -7.420 -2.069 5.553 1.00 93.12 95 GLN A C 1
ATOM 764 O O . GLN A 1 95 ? -6.537 -1.342 6.005 1.00 93.12 95 GLN A O 1
ATOM 769 N N . ALA A 1 96 ? -7.162 -2.983 4.624 1.00 94.38 96 ALA A N 1
ATOM 770 C CA . ALA A 1 96 ? -5.850 -3.192 4.031 1.00 94.38 96 ALA A CA 1
ATOM 771 C C . ALA A 1 96 ? -5.663 -2.331 2.773 1.00 94.38 96 ALA A C 1
ATOM 773 O O . ALA A 1 96 ? -6.510 -2.318 1.876 1.00 94.38 96 ALA A O 1
ATOM 774 N N . ILE A 1 97 ? -4.528 -1.638 2.701 1.00 94.75 97 ILE A N 1
ATOM 775 C CA . ILE A 1 97 ? -4.085 -0.851 1.549 1.00 94.75 97 ILE A CA 1
ATOM 776 C C . ILE A 1 97 ? -2.789 -1.456 1.023 1.00 94.75 97 ILE A C 1
ATOM 778 O O . ILE A 1 97 ? -1.767 -1.446 1.708 1.00 94.75 97 ILE A O 1
ATOM 782 N N . VAL A 1 98 ? -2.811 -1.928 -0.218 1.00 93.19 98 VAL A N 1
ATOM 783 C CA . VAL A 1 98 ? -1.630 -2.433 -0.917 1.00 93.19 98 VAL A CA 1
ATOM 784 C C . VAL A 1 98 ? -0.907 -1.273 -1.610 1.00 93.19 98 VAL A C 1
ATOM 786 O O . VAL A 1 98 ? -1.440 -0.663 -2.540 1.00 93.19 98 VAL A O 1
ATOM 789 N N . LEU A 1 99 ? 0.319 -0.982 -1.161 1.00 91.31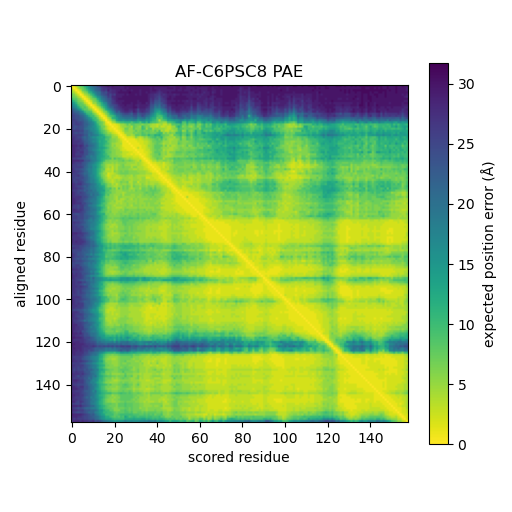 99 LEU A N 1
ATOM 790 C CA . LEU A 1 99 ? 1.190 0.113 -1.621 1.00 91.31 99 LEU A CA 1
ATOM 791 C C . LEU A 1 99 ? 2.462 -0.378 -2.333 1.00 91.31 99 LEU A C 1
ATOM 793 O O . LEU A 1 99 ? 3.502 0.278 -2.294 1.00 91.31 99 LEU A O 1
ATOM 797 N N . ILE A 1 100 ? 2.382 -1.508 -3.031 1.00 87.44 100 ILE A N 1
ATOM 798 C CA . ILE A 1 100 ? 3.507 -2.067 -3.798 1.00 87.44 100 ILE A CA 1
ATOM 799 C C . ILE A 1 100 ? 3.991 -1.089 -4.881 1.00 87.44 100 ILE A C 1
ATOM 801 O O . ILE A 1 100 ? 5.183 -0.824 -5.017 1.00 87.44 100 ILE A O 1
ATOM 805 N N . ASN A 1 101 ? 3.059 -0.471 -5.600 1.00 80.81 101 ASN A N 1
ATOM 806 C CA . ASN A 1 101 ? 3.329 0.476 -6.681 1.00 80.81 101 ASN A CA 1
ATOM 807 C C . ASN A 1 101 ? 3.436 1.943 -6.224 1.00 80.81 101 ASN A C 1
ATOM 809 O O . ASN A 1 101 ? 3.496 2.843 -7.060 1.00 80.81 101 ASN A O 1
ATOM 813 N N . ASN A 1 102 ? 3.469 2.195 -4.910 1.00 78.19 102 ASN A N 1
ATOM 814 C CA . ASN A 1 102 ? 3.471 3.538 -4.324 1.00 78.19 102 ASN A CA 1
ATOM 815 C C . ASN A 1 102 ? 2.332 4.437 -4.848 1.00 78.19 102 ASN A C 1
ATOM 817 O O . ASN A 1 102 ? 2.579 5.597 -5.184 1.00 78.19 102 ASN A O 1
ATOM 821 N N . ASP A 1 103 ? 1.105 3.913 -4.931 1.00 86.00 103 ASP A N 1
ATOM 822 C CA . ASP A 1 103 ? -0.070 4.693 -5.334 1.00 86.00 103 ASP A CA 1
ATOM 823 C C . ASP A 1 103 ? -0.247 5.945 -4.455 1.00 86.00 103 ASP A C 1
ATOM 825 O O . ASP A 1 103 ? -0.590 5.891 -3.268 1.00 86.00 103 ASP A O 1
ATOM 829 N N . GLY A 1 104 ? 0.005 7.096 -5.070 1.00 85.31 104 GLY A N 1
ATOM 830 C CA . GLY A 1 104 ? 0.018 8.398 -4.441 1.00 85.31 104 GLY A CA 1
ATOM 831 C C . GLY A 1 104 ? -1.351 8.849 -3.949 1.00 85.31 104 GLY A C 1
ATOM 832 O O . GLY A 1 104 ? -1.422 9.518 -2.918 1.00 85.31 104 GLY A O 1
ATOM 833 N N . GLU A 1 105 ? -2.441 8.441 -4.603 1.00 87.50 105 GLU A N 1
ATOM 834 C CA . GLU A 1 105 ? -3.788 8.764 -4.120 1.00 87.50 105 GLU A CA 1
ATOM 835 C C . GLU A 1 105 ? -4.017 8.126 -2.753 1.00 87.50 105 GLU A C 1
ATOM 837 O O . GLU A 1 105 ? -4.413 8.801 -1.800 1.00 87.50 105 GLU A O 1
ATOM 842 N N . LYS A 1 106 ? -3.676 6.843 -2.619 1.00 89.69 106 LYS A N 1
ATOM 843 C CA . LYS A 1 106 ? -3.807 6.104 -1.360 1.00 89.69 106 LYS A CA 1
ATOM 844 C C . LYS A 1 106 ? -2.906 6.665 -0.269 1.00 89.69 106 LYS A C 1
ATOM 846 O O . LYS A 1 106 ? -3.378 6.858 0.848 1.00 89.69 106 LYS A O 1
ATOM 851 N N . ILE A 1 107 ? -1.656 7.004 -0.591 1.00 90.31 107 ILE A N 1
ATOM 852 C CA . ILE A 1 107 ? -0.731 7.664 0.349 1.00 90.31 107 ILE A CA 1
ATOM 853 C C . ILE A 1 107 ? -1.356 8.953 0.901 1.00 90.31 107 ILE A C 1
ATOM 855 O O . ILE A 1 107 ? -1.376 9.161 2.116 1.00 90.31 107 ILE A O 1
ATOM 859 N N . VAL A 1 108 ? -1.931 9.799 0.039 1.00 89.19 108 VAL A N 1
ATOM 860 C CA . VAL A 1 108 ? -2.606 11.029 0.484 1.00 89.19 108 VAL A CA 1
ATOM 861 C C . VAL A 1 108 ? -3.810 10.712 1.373 1.00 89.19 108 VAL A C 1
ATOM 863 O O . VAL A 1 108 ? -4.008 11.385 2.386 1.00 89.19 108 VAL A O 1
ATOM 866 N N . LYS A 1 109 ? -4.605 9.683 1.054 1.00 89.25 109 LYS A N 1
ATOM 867 C CA . LYS A 1 109 ? -5.764 9.299 1.882 1.00 89.25 109 LYS A CA 1
ATOM 868 C C . LYS A 1 109 ? -5.376 8.734 3.240 1.00 89.25 109 LYS A C 1
ATOM 870 O O . LYS A 1 109 ? -6.053 9.051 4.214 1.00 89.25 109 LYS A O 1
ATOM 875 N N . ILE A 1 110 ? -4.279 7.988 3.329 1.00 90.25 110 ILE A N 1
ATOM 876 C CA . ILE A 1 110 ? -3.727 7.525 4.608 1.00 90.25 110 ILE A CA 1
ATOM 877 C C . ILE A 1 110 ? -3.297 8.721 5.462 1.00 90.25 110 ILE A C 1
ATOM 879 O O . ILE A 1 110 ? -3.677 8.804 6.628 1.00 90.25 110 ILE A O 1
ATOM 883 N N . ARG A 1 111 ? -2.569 9.688 4.884 1.00 89.06 111 ARG A N 1
ATOM 884 C CA . ARG A 1 111 ? -2.164 10.914 5.599 1.00 89.06 111 ARG A CA 1
ATOM 885 C C . ARG A 1 111 ? -3.380 11.697 6.110 1.00 89.06 111 ARG A C 1
ATOM 887 O O . ARG A 1 111 ? -3.379 12.159 7.248 1.00 89.06 111 ARG A O 1
ATOM 894 N N . GLN A 1 112 ? -4.424 11.824 5.288 1.00 87.25 112 GLN A N 1
ATOM 895 C CA . GLN A 1 112 ? -5.676 12.487 5.671 1.00 87.25 112 GLN A CA 1
ATOM 896 C C . GLN A 1 112 ? -6.392 11.750 6.815 1.00 87.25 112 GLN A C 1
ATOM 898 O O . GLN A 1 112 ? -6.848 12.397 7.757 1.00 87.25 112 GLN A O 1
ATOM 903 N N . ASP A 1 113 ? -6.461 10.417 6.767 1.00 85.94 113 ASP A N 1
ATOM 904 C CA . ASP A 1 113 ? -7.045 9.602 7.840 1.00 85.94 113 ASP A CA 1
ATOM 905 C C . ASP A 1 113 ? -6.280 9.763 9.162 1.00 85.94 113 ASP A C 1
ATOM 907 O O . ASP A 1 113 ? -6.887 10.010 10.206 1.00 85.94 113 ASP A O 1
ATOM 911 N N . GLN A 1 114 ? -4.945 9.726 9.123 1.00 85.50 114 GLN A N 1
ATOM 912 C CA . GLN A 1 114 ? -4.115 9.955 10.308 1.00 85.50 114 GLN A CA 1
ATOM 913 C C . GLN A 1 114 ? -4.354 11.329 10.931 1.00 85.50 114 GLN A C 1
ATOM 915 O O . GLN A 1 114 ? -4.522 11.422 12.145 1.00 85.50 114 GLN A O 1
ATOM 920 N N . GLN A 1 115 ? -4.411 12.389 10.118 1.00 83.94 115 GLN A N 1
ATOM 921 C CA . GLN A 1 115 ? -4.695 13.737 10.612 1.00 83.94 115 GLN A CA 1
ATOM 922 C C . GLN A 1 115 ? -6.043 13.781 11.338 1.00 83.94 115 GLN A C 1
ATOM 924 O O . GLN A 1 115 ? -6.125 14.264 12.465 1.00 83.94 115 GLN A O 1
ATOM 929 N N . VAL A 1 116 ? -7.096 13.224 10.7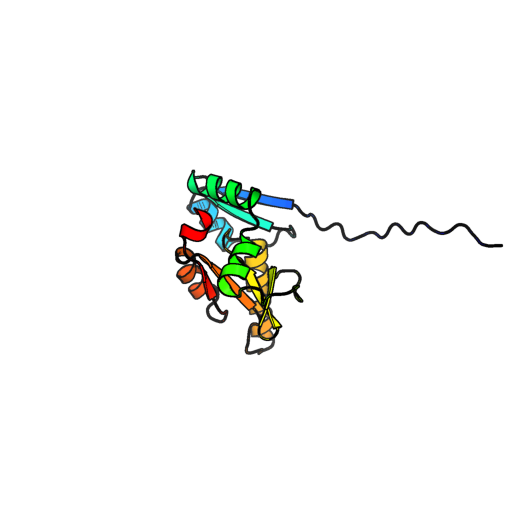33 1.00 82.62 116 VAL A N 1
ATOM 930 C CA . VAL A 1 116 ? -8.435 13.175 11.340 1.00 82.62 116 VAL A CA 1
ATOM 931 C C . VAL A 1 116 ? -8.435 12.370 12.644 1.00 82.62 116 VAL A C 1
ATOM 933 O O . VAL A 1 116 ? -9.027 12.806 13.633 1.00 82.62 116 VAL A O 1
ATOM 936 N N . ASN A 1 117 ? -7.751 11.226 12.685 1.00 79.19 117 ASN A N 1
ATOM 937 C CA . ASN A 1 117 ? -7.666 10.392 13.885 1.00 79.19 117 ASN A CA 1
ATOM 938 C C . ASN A 1 117 ? -6.899 11.075 15.026 1.00 79.19 117 ASN A C 1
ATOM 940 O O . ASN A 1 117 ? -7.337 10.993 16.177 1.00 79.19 117 ASN A O 1
ATOM 944 N N . GLN A 1 118 ? -5.831 11.814 14.708 1.00 76.56 118 GLN A N 1
ATOM 945 C CA . GLN A 1 118 ? -5.108 12.649 15.671 1.00 76.56 118 GLN A CA 1
ATOM 946 C C . GLN A 1 118 ? -6.009 13.746 16.250 1.00 76.56 118 GLN A C 1
ATOM 948 O O . GLN A 1 118 ? -6.034 13.930 17.467 1.00 76.56 118 GLN A O 1
ATOM 953 N N . TYR A 1 119 ? -6.800 14.427 15.411 1.00 72.31 119 TYR A N 1
ATOM 954 C CA . TYR A 1 119 ? -7.761 15.437 15.875 1.00 72.31 119 TYR A CA 1
ATOM 955 C C . TYR A 1 119 ? -8.866 14.847 16.759 1.00 72.31 119 TYR A C 1
ATOM 957 O O . TYR A 1 119 ? -9.280 15.477 17.730 1.00 72.31 119 TYR A O 1
ATOM 965 N N . ASN A 1 120 ? -9.333 13.638 16.447 1.00 72.31 120 ASN A N 1
ATOM 966 C CA . ASN A 1 120 ? -10.429 12.986 17.164 1.00 72.31 120 ASN A CA 1
ATOM 967 C C . ASN A 1 120 ? -9.986 12.207 18.416 1.00 72.31 120 ASN A C 1
ATOM 969 O O . ASN A 1 120 ? -10.821 11.554 19.041 1.00 72.31 120 ASN A O 1
ATOM 973 N N . TYR A 1 121 ? -8.696 12.233 18.783 1.00 67.31 121 TYR A N 1
ATOM 974 C CA . TYR A 1 121 ? -8.118 11.413 19.861 1.00 67.31 121 TYR A CA 1
ATOM 975 C C . TYR A 1 121 ? -8.462 9.910 19.744 1.00 67.31 121 TYR A C 1
ATOM 977 O O . TYR A 1 121 ? -8.512 9.185 20.744 1.00 67.31 121 TYR A O 1
ATOM 985 N N . SER A 1 122 ? -8.700 9.427 18.520 1.00 65.75 122 SER A N 1
ATOM 986 C CA . SER A 1 122 ? -8.977 8.016 18.250 1.00 65.75 122 SER A CA 1
ATOM 987 C C . SER A 1 122 ? -7.659 7.244 18.224 1.00 65.75 122 SER A C 1
ATOM 989 O O . SER A 1 122 ? -6.749 7.574 17.470 1.00 65.75 122 SER A O 1
ATOM 991 N N . ARG A 1 123 ? -7.528 6.223 19.080 1.00 53.16 123 ARG A N 1
ATOM 992 C CA . ARG A 1 123 ? -6.236 5.573 19.378 1.00 53.16 123 ARG A CA 1
ATOM 993 C C . ARG A 1 123 ? -5.800 4.466 18.418 1.00 53.16 123 ARG A C 1
ATOM 995 O O . ARG A 1 123 ? -4.721 3.917 18.617 1.00 53.16 123 ARG A O 1
ATOM 1002 N N . LYS A 1 124 ? -6.612 4.067 17.439 1.00 59.00 124 LYS A N 1
ATOM 1003 C CA . LYS A 1 124 ? -6.248 2.965 16.538 1.00 59.00 124 LYS A CA 1
ATOM 1004 C C . LYS A 1 124 ? -6.682 3.278 15.118 1.00 59.00 124 LYS A C 1
ATOM 1006 O O . LYS A 1 124 ? -7.877 3.290 14.838 1.00 59.00 124 LYS A O 1
ATOM 1011 N N . SER A 1 125 ? -5.706 3.483 14.235 1.00 64.06 125 SER A N 1
ATOM 1012 C CA . SER A 1 125 ? -5.970 3.423 12.803 1.00 64.06 125 SER A CA 1
ATOM 1013 C C . SER A 1 125 ? -6.428 2.003 12.474 1.00 64.06 125 SER A C 1
ATOM 1015 O O . SER A 1 125 ? -5.749 1.022 12.790 1.00 64.06 125 SER A O 1
ATOM 1017 N N . SER A 1 126 ? -7.601 1.886 11.860 1.00 84.00 126 SER A N 1
ATOM 1018 C CA . SER A 1 126 ? -8.108 0.625 11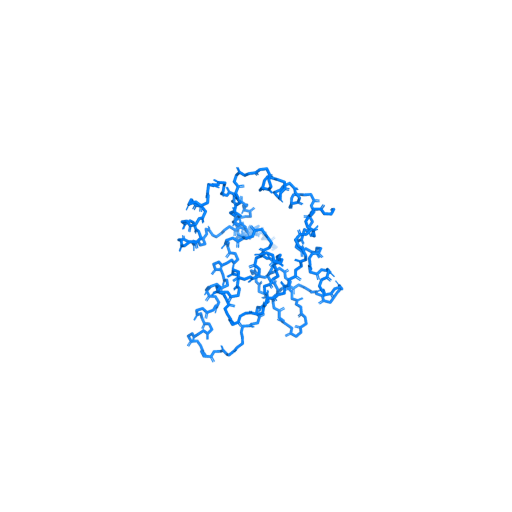.325 1.00 84.00 126 SER A CA 1
ATOM 1019 C C . SER A 1 126 ? -7.439 0.271 9.996 1.00 84.00 126 SER A C 1
ATOM 1021 O O . SER A 1 126 ? -7.962 -0.567 9.277 1.00 84.00 126 SER A O 1
ATOM 1023 N N . ILE A 1 127 ? -6.299 0.882 9.658 1.00 91.00 127 ILE A N 1
ATOM 1024 C CA . ILE A 1 127 ? -5.578 0.663 8.405 1.00 91.00 127 ILE A CA 1
ATOM 1025 C C . ILE A 1 127 ? -4.402 -0.294 8.633 1.00 91.00 127 ILE A C 1
ATOM 1027 O O . ILE A 1 127 ? -3.690 -0.202 9.636 1.00 91.00 127 ILE A O 1
ATOM 1031 N N . ALA A 1 128 ? -4.197 -1.214 7.693 1.00 93.50 128 ALA A N 1
ATOM 1032 C CA . ALA A 1 128 ? -2.945 -1.943 7.502 1.00 93.50 128 ALA A CA 1
ATOM 1033 C C . ALA A 1 128 ? -2.360 -1.581 6.132 1.00 93.50 128 ALA A C 1
ATOM 1035 O O . ALA A 1 128 ? -3.078 -1.581 5.132 1.00 93.50 128 ALA A O 1
ATOM 1036 N N . ILE A 1 129 ? -1.066 -1.282 6.077 1.00 95.06 129 ILE A N 1
ATOM 1037 C CA . ILE A 1 129 ? -0.334 -1.085 4.824 1.00 95.06 129 ILE A CA 1
ATOM 1038 C C . ILE A 1 129 ? 0.346 -2.397 4.453 1.00 95.06 129 ILE A C 1
ATOM 1040 O O . ILE A 1 129 ? 1.028 -2.994 5.279 1.00 95.06 129 ILE A O 1
ATOM 1044 N N . ILE A 1 130 ? 0.193 -2.818 3.202 1.00 95.44 130 ILE A N 1
ATOM 1045 C CA . ILE A 1 130 ? 0.898 -3.961 2.623 1.00 95.44 130 ILE A CA 1
ATOM 1046 C C . ILE A 1 130 ? 1.901 -3.430 1.606 1.00 95.44 130 ILE A C 1
ATOM 1048 O O . ILE A 1 130 ? 1.515 -2.756 0.648 1.00 95.44 130 ILE A O 1
ATOM 1052 N N . CYS A 1 131 ? 3.182 -3.724 1.797 1.00 93.25 131 CYS A N 1
ATOM 1053 C CA . CYS A 1 131 ? 4.252 -3.270 0.910 1.00 93.25 131 CYS A CA 1
ATOM 1054 C C . CYS A 1 131 ? 5.319 -4.347 0.692 1.00 93.25 131 CYS A C 1
ATOM 1056 O O . CYS A 1 131 ? 5.310 -5.389 1.346 1.00 93.25 131 CYS A O 1
ATOM 1058 N N . LEU A 1 132 ? 6.261 -4.079 -0.210 1.00 92.44 132 LEU A N 1
ATOM 1059 C CA . LEU A 1 132 ? 7.461 -4.897 -0.360 1.00 92.44 132 LEU A CA 1
ATOM 1060 C C . LEU A 1 132 ? 8.408 -4.725 0.840 1.00 92.44 132 LEU A C 1
ATOM 1062 O O . LEU A 1 132 ? 8.360 -3.713 1.554 1.00 92.44 132 LEU A O 1
ATOM 1066 N N . GLU A 1 133 ? 9.302 -5.687 1.053 1.00 93.00 133 GLU A N 1
ATOM 1067 C CA . GLU A 1 133 ? 10.295 -5.655 2.133 1.00 93.00 133 GLU A CA 1
ATOM 1068 C C . GLU A 1 133 ? 11.177 -4.403 2.079 1.00 93.00 133 GLU A C 1
ATOM 1070 O O . GLU A 1 133 ? 11.357 -3.725 3.100 1.00 93.00 133 GLU A O 1
ATOM 1075 N N . ASN A 1 134 ? 11.667 -4.028 0.896 1.00 88.81 134 ASN A N 1
ATOM 1076 C CA . ASN A 1 134 ? 12.503 -2.836 0.737 1.00 88.81 134 ASN A CA 1
ATOM 1077 C C . ASN A 1 134 ? 11.768 -1.510 1.024 1.00 88.81 134 ASN A C 1
ATOM 1079 O O . ASN A 1 134 ? 12.406 -0.497 1.331 1.00 88.81 134 ASN A O 1
ATOM 1083 N N . GLN A 1 135 ? 10.433 -1.507 0.984 1.00 89.62 135 GLN A N 1
ATOM 1084 C CA . GLN A 1 135 ? 9.596 -0.340 1.264 1.00 89.62 135 GLN A CA 1
ATOM 1085 C C . GLN A 1 135 ? 9.295 -0.175 2.756 1.00 89.62 135 GLN A C 1
ATOM 1087 O O . GLN A 1 135 ? 9.020 0.947 3.194 1.00 89.62 135 GLN A O 1
ATOM 1092 N N . LYS A 1 136 ? 9.401 -1.250 3.548 1.00 92.88 136 LYS A N 1
ATOM 1093 C CA . LYS A 1 136 ? 9.012 -1.292 4.967 1.00 92.88 136 LYS A CA 1
ATOM 1094 C C . LYS A 1 136 ? 9.537 -0.100 5.760 1.00 92.88 136 LYS A C 1
ATOM 1096 O O . LYS A 1 136 ? 8.768 0.657 6.343 1.00 92.88 136 LYS A O 1
ATOM 1101 N N . ARG A 1 137 ? 10.855 0.116 5.732 1.00 91.00 137 ARG A N 1
ATOM 1102 C CA . ARG A 1 137 ? 11.512 1.170 6.522 1.00 91.00 137 ARG A CA 1
ATOM 1103 C C . ARG A 1 137 ? 11.050 2.576 6.132 1.00 91.00 137 ARG A C 1
ATOM 1105 O O . ARG A 1 137 ? 11.102 3.489 6.954 1.00 91.00 137 ARG A O 1
ATOM 1112 N N . THR A 1 138 ? 10.659 2.771 4.876 1.00 89.75 138 THR A N 1
ATOM 1113 C CA . THR A 1 138 ? 10.132 4.051 4.394 1.00 89.75 138 THR A CA 1
ATOM 1114 C C . THR A 1 138 ? 8.745 4.287 4.975 1.00 89.75 138 THR A C 1
ATOM 1116 O O . THR A 1 138 ? 8.523 5.329 5.589 1.00 89.75 138 THR A O 1
ATOM 1119 N N . PHE A 1 139 ? 7.853 3.298 4.876 1.00 90.94 139 PHE A N 1
ATOM 1120 C CA . PHE A 1 139 ? 6.497 3.421 5.401 1.00 90.94 139 PHE A CA 1
ATOM 1121 C C . PHE A 1 139 ? 6.440 3.432 6.930 1.00 90.94 139 PHE A C 1
ATOM 1123 O O . PHE A 1 139 ? 5.636 4.174 7.473 1.00 90.94 139 PHE A O 1
ATOM 1130 N N . GLU A 1 140 ? 7.323 2.730 7.645 1.00 92.31 140 GLU A N 1
ATOM 1131 C CA . GLU A 1 140 ? 7.385 2.794 9.118 1.00 92.31 140 GLU A CA 1
ATOM 1132 C C . GLU A 1 140 ? 7.751 4.197 9.612 1.00 92.31 140 GLU A C 1
ATOM 1134 O O . GLU A 1 140 ? 7.239 4.665 10.626 1.00 92.31 140 GLU A O 1
ATOM 1139 N N . LYS A 1 141 ? 8.638 4.889 8.887 1.00 90.12 141 LYS A N 1
ATOM 1140 C CA . LYS A 1 141 ? 8.991 6.280 9.194 1.00 90.12 141 LYS A CA 1
ATOM 1141 C C . LYS A 1 141 ? 7.864 7.246 8.853 1.00 90.12 141 LYS A C 1
ATOM 1143 O O . LYS A 1 141 ? 7.690 8.235 9.557 1.00 90.12 141 LYS A O 1
ATOM 1148 N N . GLU A 1 142 ? 7.165 7.001 7.751 1.00 87.69 142 GLU A N 1
ATOM 1149 C CA . GLU A 1 142 ? 6.095 7.875 7.271 1.00 87.69 142 GLU A CA 1
ATOM 1150 C C . GLU A 1 142 ? 4.795 7.692 8.069 1.00 87.69 142 GLU A C 1
ATOM 1152 O O . GLU A 1 142 ? 4.092 8.664 8.332 1.00 87.69 142 GLU A O 1
ATOM 1157 N N . PHE A 1 143 ? 4.511 6.465 8.510 1.00 89.69 143 PHE A N 1
ATOM 1158 C CA . PHE A 1 143 ? 3.261 6.052 9.143 1.00 89.69 143 PHE A CA 1
ATOM 1159 C C . PHE A 1 143 ? 3.502 5.238 10.432 1.00 89.69 143 PHE A C 1
ATOM 1161 O O . PHE A 1 143 ? 3.108 4.075 10.509 1.00 89.69 143 PHE A O 1
ATOM 1168 N N . PRO A 1 144 ? 4.105 5.830 11.480 1.00 86.62 144 PRO A N 1
ATOM 1169 C CA . PRO A 1 144 ? 4.571 5.093 12.663 1.00 86.62 144 PRO A CA 1
ATOM 1170 C C . PRO A 1 144 ? 3.463 4.418 13.490 1.00 86.62 144 PRO A C 1
ATOM 1172 O O . PRO A 1 144 ? 3.741 3.508 14.264 1.00 86.62 144 PRO A O 1
ATOM 1175 N N . GLU A 1 145 ? 2.212 4.863 13.352 1.00 86.38 145 GLU A N 1
ATOM 1176 C CA . GLU A 1 145 ? 1.053 4.341 14.095 1.00 86.38 145 GLU A CA 1
ATOM 1177 C C . GLU A 1 145 ? 0.217 3.331 13.287 1.00 86.38 145 GLU A C 1
ATOM 1179 O O . GLU A 1 145 ? -0.808 2.845 13.771 1.00 86.38 145 GLU A O 1
ATOM 1184 N N . ILE A 1 146 ? 0.622 3.034 12.048 1.00 89.62 146 ILE A N 1
ATOM 1185 C CA . ILE A 1 146 ? -0.079 2.119 11.143 1.00 89.62 146 ILE A CA 1
ATOM 1186 C C . ILE A 1 146 ? 0.669 0.789 11.086 1.00 89.62 146 ILE A C 1
ATOM 1188 O O . ILE A 1 146 ? 1.895 0.743 11.034 1.00 89.62 146 ILE A O 1
ATOM 1192 N N . GLU A 1 147 ? -0.081 -0.311 11.092 1.00 91.75 147 GLU A N 1
ATOM 1193 C CA . GLU A 1 147 ? 0.506 -1.639 10.925 1.00 91.75 147 GLU A CA 1
ATOM 1194 C C . GLU A 1 147 ? 1.018 -1.813 9.497 1.00 91.75 147 GLU A C 1
ATOM 1196 O O . GLU A 1 147 ? 0.296 -1.528 8.541 1.00 91.75 147 GLU A O 1
ATOM 1201 N N . ILE A 1 148 ? 2.245 -2.315 9.364 1.00 94.44 148 ILE A N 1
ATOM 1202 C CA . ILE A 1 148 ? 2.871 -2.588 8.073 1.00 94.44 148 ILE A CA 1
ATOM 1203 C C . ILE A 1 148 ? 3.116 -4.087 7.953 1.00 94.44 148 ILE A C 1
ATOM 1205 O O . ILE A 1 148 ? 3.937 -4.658 8.674 1.00 94.44 148 ILE A O 1
ATOM 1209 N N . ALA A 1 149 ? 2.404 -4.706 7.019 1.00 95.25 149 ALA A N 1
ATOM 1210 C CA . ALA A 1 149 ? 2.629 -6.065 6.571 1.00 95.25 149 ALA A CA 1
ATOM 1211 C C . ALA A 1 149 ? 3.529 -6.050 5.329 1.00 95.25 149 ALA A C 1
ATOM 1213 O O . ALA A 1 149 ? 3.425 -5.173 4.469 1.00 95.25 149 ALA A O 1
ATOM 1214 N N . ILE A 1 150 ? 4.429 -7.026 5.247 1.00 96.44 150 ILE A N 1
ATOM 1215 C CA . ILE A 1 150 ? 5.447 -7.093 4.198 1.00 96.44 150 ILE A CA 1
ATOM 1216 C C . ILE A 1 150 ? 5.303 -8.360 3.372 1.00 96.44 150 ILE A C 1
ATOM 1218 O O . ILE A 1 150 ? 4.996 -9.423 3.909 1.00 96.44 150 ILE A O 1
ATOM 1222 N N . ILE A 1 151 ? 5.580 -8.240 2.079 1.00 94.62 151 ILE A N 1
ATOM 1223 C CA . ILE A 1 151 ? 5.781 -9.369 1.171 1.00 94.62 151 ILE A CA 1
ATOM 1224 C C . ILE A 1 151 ? 7.194 -9.299 0.568 1.00 94.62 151 ILE A C 1
ATOM 1226 O O . ILE A 1 151 ? 7.718 -8.190 0.430 1.00 94.62 151 ILE A O 1
ATOM 1230 N N . PRO A 1 152 ? 7.805 -10.438 0.191 1.00 93.69 152 PRO A N 1
ATOM 1231 C CA . PRO A 1 152 ? 9.161 -10.452 -0.360 1.00 93.69 152 PRO A CA 1
ATOM 1232 C C . PRO A 1 152 ? 9.292 -9.612 -1.635 1.00 93.69 152 PRO A C 1
ATOM 1234 O O . PRO A 1 152 ? 8.363 -9.563 -2.442 1.00 93.69 152 PRO A O 1
ATOM 1237 N N . ASP A 1 153 ? 10.449 -8.988 -1.852 1.00 87.62 153 ASP A N 1
ATOM 1238 C CA . ASP A 1 153 ? 10.696 -8.153 -3.038 1.00 87.62 153 ASP A CA 1
ATOM 1239 C C . ASP A 1 153 ? 10.574 -8.964 -4.343 1.00 87.62 153 ASP A C 1
ATOM 1241 O O . ASP A 1 153 ? 10.053 -8.476 -5.348 1.00 87.62 153 ASP A O 1
ATOM 1245 N N . GLU A 1 154 ? 10.994 -10.232 -4.323 1.00 88.19 154 GLU A N 1
ATOM 1246 C CA . GLU A 1 154 ? 10.876 -11.162 -5.448 1.00 88.19 154 GLU A CA 1
ATOM 1247 C C . GLU A 1 154 ? 9.429 -11.537 -5.793 1.00 88.19 154 GLU A C 1
ATOM 1249 O O . GLU A 1 154 ? 9.202 -12.177 -6.813 1.00 88.19 154 GLU A O 1
ATOM 1254 N N . PHE A 1 155 ? 8.435 -11.151 -4.986 1.00 87.50 155 PHE A N 1
ATOM 1255 C CA . PHE A 1 155 ? 7.026 -11.463 -5.236 1.00 87.50 155 PHE A CA 1
ATOM 1256 C C . PHE A 1 155 ? 6.530 -10.958 -6.598 1.00 87.50 155 PHE A C 1
ATOM 1258 O O . PHE A 1 155 ? 5.709 -11.617 -7.236 1.00 87.50 155 PHE A O 1
ATOM 1265 N N . ILE A 1 156 ? 7.043 -9.806 -7.038 1.00 81.44 156 ILE A N 1
ATOM 1266 C CA . ILE A 1 156 ? 6.686 -9.191 -8.325 1.00 81.44 156 ILE A CA 1
ATOM 1267 C C . ILE A 1 156 ? 7.351 -9.916 -9.493 1.00 81.44 156 ILE A C 1
ATOM 1269 O O . ILE A 1 156 ? 6.758 -10.037 -10.555 1.00 81.44 156 ILE A O 1
ATOM 1273 N N . TRP A 1 157 ? 8.569 -10.412 -9.285 1.00 76.12 157 TRP A N 1
ATOM 1274 C CA . TRP A 1 157 ? 9.439 -10.925 -10.346 1.00 76.12 157 TRP A CA 1
ATOM 1275 C C . TRP A 1 157 ? 9.377 -12.451 -10.512 1.00 76.12 157 TRP A C 1
ATOM 1277 O O . TRP A 1 157 ? 10.242 -13.032 -11.167 1.00 76.12 157 TRP A O 1
ATOM 1287 N N . LYS A 1 158 ? 8.394 -13.098 -9.874 1.00 62.62 158 LYS A N 1
ATOM 1288 C CA . LYS A 1 158 ? 8.111 -14.535 -10.001 1.00 62.62 158 LYS A CA 1
ATOM 1289 C C . LYS A 1 158 ? 7.382 -14.863 -11.291 1.00 62.62 158 LYS A C 1
ATOM 1291 O O . LYS A 1 158 ? 6.368 -14.176 -11.560 1.00 62.62 158 LYS A O 1
#